Protein AF-A0A848V4H9-F1 (afdb_monomer_lite)

Secondary structure (DSSP, 8-state):
-EEEHHHHHHHHHHHHHHGGGS-SSS----HHHHHTSHHHHHHHHHHHHHHHHHHHHHHTT---HHHHHHHHHHHHHHHHHHHHS--S--S--HHHHSHHHHHHHHHHHHHHHHHHTTSS---EEE-

pLDDT: mean 72.17, std 13.42, range [39.69, 87.62]

Structure (mmCIF, N/CA/C/O backbone):
data_AF-A0A848V4H9-F1
#
_entry.id   AF-A0A848V4H9-F1
#
loop_
_atom_site.group_PDB
_atom_site.id
_atom_site.type_symbol
_atom_site.label_atom_id
_atom_site.label_alt_id
_atom_site.label_comp_id
_atom_site.label_asym_id
_atom_site.label_entity_id
_atom_site.label_seq_id
_atom_site.pdbx_PDB_ins_code
_atom_site.Cartn_x
_atom_site.Cartn_y
_atom_site.Cartn_z
_atom_site.occupancy
_atom_site.B_iso_or_equiv
_atom_site.auth_seq_id
_atom_site.auth_comp_id
_atom_site.auth_asym_id
_atom_site.auth_atom_id
_atom_site.pdbx_PDB_model_num
ATOM 1 N N . MET A 1 1 ? -8.761 -1.836 21.784 1.00 54.22 1 MET A N 1
ATOM 2 C CA . MET A 1 1 ? -8.174 -0.897 20.791 1.00 54.22 1 MET A CA 1
ATOM 3 C C . MET A 1 1 ? -9.053 -0.926 19.537 1.00 54.22 1 MET A C 1
ATOM 5 O O . MET A 1 1 ? -9.581 -1.986 19.240 1.00 54.22 1 MET A O 1
ATOM 9 N N . LYS A 1 2 ? -9.320 0.196 18.846 1.00 62.75 2 LYS A N 1
ATOM 10 C CA . LYS A 1 2 ? -10.178 0.188 17.637 1.00 62.75 2 LYS A CA 1
ATOM 11 C C . LYS A 1 2 ? -9.310 -0.029 16.397 1.00 62.75 2 LYS A C 1
ATOM 13 O O . LYS A 1 2 ? -8.716 0.923 15.900 1.00 62.75 2 LYS A O 1
ATOM 18 N N . VAL A 1 3 ? -9.224 -1.264 15.915 1.00 71.50 3 VAL A N 1
ATOM 19 C CA . VAL A 1 3 ? -8.481 -1.591 14.691 1.00 71.50 3 VAL A CA 1
ATOM 20 C C . VAL A 1 3 ? -9.390 -1.319 13.498 1.00 71.50 3 VAL A C 1
ATOM 22 O O . VAL A 1 3 ? -10.497 -1.842 13.431 1.00 71.50 3 VAL A O 1
ATOM 25 N N . ARG A 1 4 ? -8.971 -0.470 12.561 1.00 78.75 4 ARG A N 1
ATOM 26 C CA . ARG A 1 4 ? -9.763 -0.145 11.365 1.00 78.75 4 ARG A CA 1
ATOM 27 C C . ARG A 1 4 ? -9.240 -0.885 10.140 1.00 78.75 4 ARG A C 1
ATOM 29 O O . ARG A 1 4 ? -8.062 -1.238 10.086 1.00 78.75 4 ARG A O 1
ATOM 36 N N . LEU A 1 5 ? -10.112 -1.124 9.163 1.00 80.19 5 LEU A N 1
ATOM 37 C CA . LEU A 1 5 ? -9.776 -1.854 7.941 1.00 80.19 5 LEU A CA 1
ATOM 38 C C . LEU A 1 5 ? -8.609 -1.203 7.183 1.00 80.19 5 LEU A C 1
ATOM 40 O O . LEU A 1 5 ? -7.725 -1.908 6.710 1.00 80.19 5 LEU A O 1
ATOM 44 N N . ASP A 1 6 ? -8.547 0.127 7.127 1.00 79.69 6 ASP A N 1
ATOM 45 C CA . ASP A 1 6 ? -7.420 0.859 6.535 1.00 79.69 6 ASP A CA 1
ATOM 46 C C . ASP A 1 6 ? -6.092 0.615 7.268 1.00 79.69 6 ASP A C 1
ATOM 48 O O . ASP A 1 6 ? -5.048 0.513 6.631 1.00 79.69 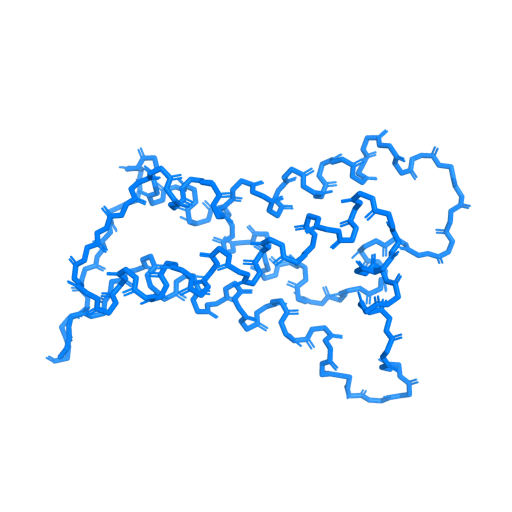6 ASP A O 1
ATOM 52 N N . THR A 1 7 ? -6.127 0.450 8.592 1.00 83.25 7 THR A N 1
ATOM 53 C CA . THR A 1 7 ? -4.942 0.107 9.395 1.00 83.25 7 THR A CA 1
ATOM 54 C C . THR A 1 7 ? -4.469 -1.317 9.089 1.00 83.25 7 THR A C 1
ATOM 56 O O . THR A 1 7 ? -3.274 -1.552 8.928 1.00 83.25 7 THR A O 1
ATOM 59 N N . VAL A 1 8 ? -5.402 -2.262 8.933 1.00 83.88 8 VAL A N 1
ATOM 60 C CA . VAL A 1 8 ? -5.088 -3.644 8.530 1.00 83.88 8 VAL A CA 1
ATOM 61 C C . VAL A 1 8 ? -4.488 -3.676 7.123 1.00 83.88 8 VAL A C 1
ATOM 63 O O . VAL A 1 8 ? -3.478 -4.338 6.905 1.00 83.88 8 VAL A O 1
ATOM 66 N N . LEU A 1 9 ? -5.058 -2.921 6.179 1.00 83.75 9 LEU A N 1
ATOM 67 C CA . LEU A 1 9 ? -4.566 -2.831 4.802 1.00 83.75 9 LEU A CA 1
ATOM 68 C C . LEU A 1 9 ? -3.189 -2.164 4.716 1.00 83.75 9 LEU A C 1
ATOM 70 O O . LEU A 1 9 ? -2.336 -2.643 3.974 1.00 83.75 9 LEU A O 1
ATOM 74 N N . ALA A 1 10 ? -2.937 -1.119 5.508 1.00 82.88 10 ALA A N 1
ATOM 75 C CA . ALA A 1 10 ? -1.613 -0.509 5.616 1.00 82.88 10 ALA A CA 1
ATOM 76 C C . ALA A 1 10 ? -0.580 -1.494 6.184 1.00 82.88 10 ALA A C 1
ATOM 78 O O . ALA A 1 10 ? 0.525 -1.603 5.656 1.00 82.88 10 ALA A O 1
ATOM 79 N N . GLY A 1 11 ? -0.949 -2.265 7.212 1.00 83.00 11 GLY A N 1
ATOM 80 C CA . GLY A 1 11 ? -0.108 -3.338 7.744 1.00 83.00 11 GL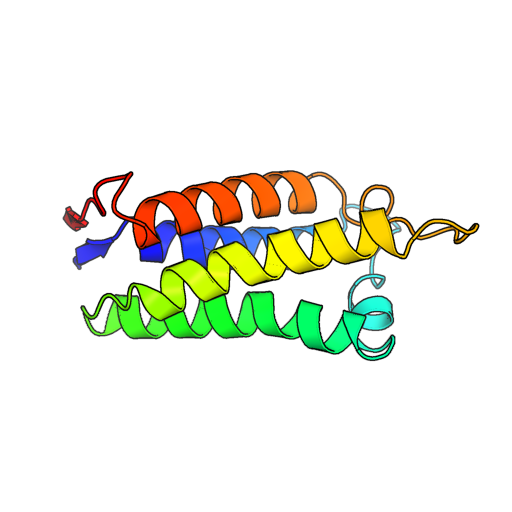Y A CA 1
ATOM 81 C C . GLY A 1 11 ? 0.176 -4.420 6.701 1.00 83.00 11 GLY A C 1
ATOM 82 O O . GLY A 1 11 ? 1.312 -4.868 6.565 1.00 83.00 11 GLY A O 1
ATOM 83 N N . LEU A 1 12 ? -0.830 -4.785 5.905 1.00 84.81 12 LEU A N 1
ATOM 84 C CA . LEU A 1 12 ? -0.697 -5.768 4.835 1.00 84.81 12 LEU A CA 1
ATOM 85 C C . LEU A 1 12 ? 0.179 -5.253 3.685 1.00 84.81 12 LEU A C 1
ATOM 87 O O . LEU A 1 12 ? 0.971 -6.021 3.158 1.00 84.81 12 LEU A O 1
ATOM 91 N N . LEU A 1 13 ? 0.105 -3.962 3.343 1.00 84.31 13 LEU A N 1
ATOM 92 C CA . LEU A 1 13 ? 1.014 -3.311 2.393 1.00 84.31 13 LEU A CA 1
ATOM 93 C C . LEU A 1 13 ? 2.457 -3.290 2.900 1.00 84.31 13 LEU A C 1
ATOM 95 O O . LEU A 1 13 ? 3.373 -3.538 2.126 1.00 84.31 13 LEU A O 1
ATOM 99 N N . LEU A 1 14 ? 2.668 -3.038 4.192 1.00 83.94 14 LEU A N 1
ATOM 100 C CA . LEU A 1 14 ? 3.989 -3.113 4.820 1.00 83.94 14 LEU A CA 1
ATOM 101 C C . LEU A 1 14 ? 4.553 -4.532 4.780 1.00 83.94 14 LEU A C 1
ATOM 103 O O . LEU A 1 14 ? 5.694 -4.730 4.372 1.00 83.94 14 LEU A O 1
ATOM 107 N N . LEU A 1 15 ? 3.748 -5.527 5.154 1.00 80.31 15 LEU A N 1
ATOM 108 C CA . LEU A 1 15 ? 4.144 -6.932 5.104 1.00 80.31 15 LEU A CA 1
ATOM 109 C C . LEU A 1 15 ? 4.397 -7.393 3.670 1.00 80.31 15 LEU A C 1
ATOM 111 O O . LEU A 1 15 ? 5.393 -8.057 3.417 1.00 80.31 15 LEU A O 1
ATOM 115 N N . ALA A 1 16 ? 3.539 -7.013 2.724 1.00 76.81 16 ALA A N 1
ATOM 116 C CA . ALA A 1 16 ? 3.693 -7.334 1.310 1.00 76.81 16 ALA A CA 1
ATOM 117 C C . ALA A 1 16 ? 4.894 -6.624 0.685 1.00 76.81 16 ALA A C 1
ATOM 119 O O . ALA A 1 16 ? 5.548 -7.203 -0.177 1.00 76.81 16 ALA A O 1
ATOM 120 N N . PHE A 1 17 ? 5.218 -5.414 1.150 1.00 74.69 17 PHE A N 1
ATOM 121 C CA . PHE A 1 17 ? 6.450 -4.741 0.777 1.00 74.69 17 PHE A CA 1
ATOM 122 C C . PHE A 1 17 ? 7.650 -5.512 1.297 1.00 74.69 17 PHE A C 1
ATOM 124 O O . PHE A 1 17 ? 8.566 -5.689 0.521 1.00 74.69 17 PHE A O 1
ATOM 131 N N . ILE A 1 18 ? 7.641 -5.987 2.547 1.00 73.31 18 ILE A N 1
ATOM 132 C CA . ILE A 1 18 ? 8.763 -6.666 3.220 1.00 73.31 18 ILE A CA 1
ATOM 133 C C . ILE A 1 18 ? 8.934 -8.139 2.781 1.00 73.31 18 ILE A C 1
ATOM 135 O O . ILE A 1 18 ? 10.052 -8.645 2.740 1.00 73.31 18 ILE A O 1
ATOM 139 N N . LEU A 1 19 ? 7.860 -8.830 2.403 1.00 68.75 19 LEU A N 1
ATOM 140 C CA . LEU A 1 19 ? 7.856 -10.254 2.035 1.00 68.75 19 LEU A CA 1
ATOM 141 C C . LEU A 1 19 ? 8.832 -10.623 0.902 1.00 68.75 19 LEU A C 1
ATOM 143 O O . LEU A 1 19 ? 9.576 -11.584 1.069 1.00 68.75 19 LEU A O 1
ATOM 147 N N . PRO A 1 20 ? 8.912 -9.869 -0.207 1.00 60.50 20 PRO A N 1
ATOM 148 C CA . PRO A 1 20 ? 9.904 -10.101 -1.256 1.00 60.50 20 PRO A CA 1
ATOM 149 C C . PRO A 1 20 ? 11.364 -9.971 -0.803 1.00 60.50 20 PRO A C 1
ATOM 151 O O . PRO A 1 20 ? 12.262 -10.416 -1.510 1.00 60.50 20 PRO A O 1
ATOM 154 N N . TRP A 1 21 ? 11.615 -9.350 0.353 1.00 56.91 21 TRP A N 1
ATOM 155 C CA . TRP A 1 21 ? 12.951 -9.192 0.936 1.00 56.91 21 TRP A CA 1
ATOM 156 C C . TRP A 1 21 ? 13.313 -10.357 1.860 1.00 56.91 21 TRP A C 1
ATOM 158 O O . TRP A 1 21 ? 14.491 -10.594 2.124 1.00 56.91 21 TRP A O 1
ATOM 168 N N . PHE A 1 22 ? 12.314 -11.114 2.322 1.00 51.47 22 PHE A N 1
ATOM 169 C CA . PHE A 1 22 ? 12.498 -12.382 3.019 1.00 51.47 22 PHE A CA 1
ATOM 170 C C . PHE A 1 22 ? 12.553 -13.522 1.996 1.00 51.47 22 PHE A C 1
ATOM 172 O O . PHE A 1 22 ? 11.576 -14.216 1.727 1.00 51.47 22 PHE A O 1
ATOM 179 N N . SER A 1 23 ? 13.730 -13.708 1.406 1.00 51.97 23 SER A N 1
ATOM 180 C CA . SER A 1 23 ? 14.034 -14.869 0.568 1.00 51.97 23 SER A CA 1
ATOM 181 C C . SER A 1 23 ? 14.051 -16.164 1.378 1.00 51.97 23 SER A C 1
ATOM 183 O O . SER A 1 23 ? 14.832 -16.303 2.321 1.00 51.97 23 SER A O 1
ATOM 185 N N . PHE A 1 24 ? 13.284 -17.159 0.941 1.00 45.97 24 PHE A N 1
ATOM 186 C CA . PHE A 1 24 ? 13.542 -18.563 1.256 1.00 45.97 24 PHE A CA 1
ATOM 187 C C . PHE A 1 24 ? 14.434 -19.163 0.154 1.00 45.97 24 PHE A C 1
ATOM 189 O O . PHE A 1 24 ? 13.936 -19.785 -0.782 1.00 45.97 24 PHE A O 1
ATOM 196 N N . GLY A 1 25 ? 15.754 -18.948 0.232 1.00 53.16 25 GLY A N 1
ATOM 197 C CA . GLY A 1 25 ? 16.740 -19.526 -0.700 1.00 53.16 25 GLY A CA 1
ATOM 198 C C . GLY A 1 25 ? 17.796 -18.536 -1.224 1.00 53.16 25 GLY A C 1
ATOM 199 O O . GLY A 1 25 ? 17.923 -17.440 -0.676 1.00 53.16 25 GLY A O 1
ATOM 200 N N . PRO A 1 26 ? 18.568 -18.880 -2.281 1.00 43.25 26 PRO A N 1
ATOM 201 C CA . PRO A 1 26 ? 19.765 -18.132 -2.702 1.00 43.25 26 PRO A CA 1
ATOM 202 C C . PRO A 1 26 ? 19.489 -16.758 -3.349 1.00 43.25 26 PRO A C 1
ATOM 204 O O . PRO A 1 26 ? 20.407 -16.126 -3.860 1.00 43.25 26 PRO A O 1
ATOM 207 N N . PHE A 1 27 ? 18.246 -16.273 -3.328 1.00 47.16 27 PHE A N 1
ATOM 208 C CA . PHE A 1 27 ? 17.805 -15.048 -3.994 1.00 47.16 27 PHE A CA 1
ATOM 209 C C . PHE A 1 27 ? 17.349 -13.985 -2.989 1.00 47.16 27 PHE A C 1
ATOM 211 O O . PHE A 1 27 ? 16.159 -13.725 -2.861 1.00 47.16 27 PHE A O 1
ATOM 218 N N . SER A 1 28 ? 18.277 -13.333 -2.287 1.00 52.47 28 SER A N 1
ATOM 219 C CA . SER A 1 28 ? 17.958 -12.141 -1.486 1.00 52.47 28 SER A CA 1
ATOM 220 C C . SER A 1 28 ? 18.975 -11.032 -1.704 1.00 52.47 28 SER A C 1
ATOM 222 O O . SER A 1 28 ? 20.159 -11.329 -1.808 1.00 52.47 28 SER A O 1
ATOM 224 N N . MET A 1 29 ? 18.504 -9.778 -1.692 1.00 49.50 29 MET A N 1
ATOM 225 C CA . MET A 1 29 ? 19.187 -8.500 -2.010 1.00 49.50 29 MET A CA 1
ATOM 226 C C . MET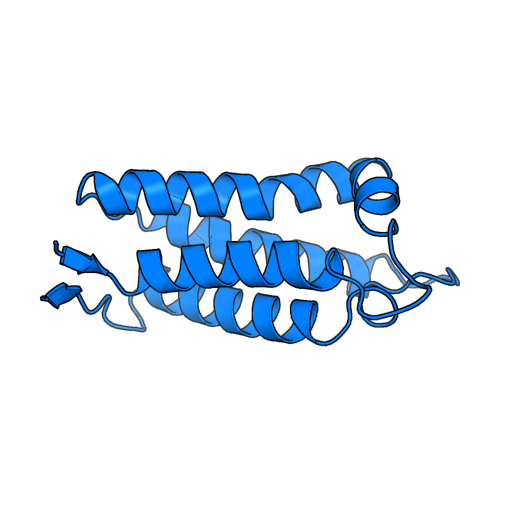 A 1 29 ? 18.948 -7.915 -3.417 1.00 49.50 29 MET A C 1
ATOM 228 O O . MET A 1 29 ? 19.870 -7.433 -4.067 1.00 49.50 29 MET A O 1
ATOM 232 N N . SER A 1 30 ? 17.700 -7.885 -3.887 1.00 55.50 30 SER A N 1
ATOM 233 C CA . SER A 1 30 ? 17.334 -7.235 -5.162 1.00 55.50 30 SER A CA 1
ATOM 234 C C . SER A 1 30 ? 16.448 -5.998 -5.028 1.00 55.50 30 SER A C 1
ATOM 236 O O . SER A 1 30 ? 16.532 -5.086 -5.850 1.00 55.50 30 SER A O 1
ATOM 238 N N . GLY A 1 31 ? 15.633 -5.911 -3.975 1.00 52.34 31 GLY A N 1
ATOM 239 C CA . GLY A 1 31 ? 14.758 -4.757 -3.770 1.00 52.34 31 GLY A CA 1
ATOM 240 C C . GLY A 1 31 ? 15.522 -3.459 -3.480 1.00 52.34 31 GLY A C 1
ATOM 241 O O . GLY A 1 31 ? 15.066 -2.386 -3.862 1.00 52.34 31 GLY A O 1
ATOM 242 N N . LEU A 1 32 ? 16.689 -3.534 -2.823 1.00 53.97 32 LEU A N 1
ATOM 243 C CA . LEU A 1 32 ? 17.454 -2.360 -2.369 1.00 53.97 32 LEU A CA 1
ATOM 244 C C . LEU A 1 32 ? 18.214 -1.740 -3.536 1.00 53.97 32 LEU A C 1
ATOM 246 O O . LEU A 1 32 ? 18.272 -0.524 -3.662 1.00 53.97 32 LEU A O 1
ATOM 250 N N . THR A 1 33 ? 18.703 -2.591 -4.433 1.00 55.28 33 THR A N 1
ATOM 251 C CA . THR A 1 33 ? 19.305 -2.226 -5.715 1.00 55.28 33 THR A CA 1
ATOM 252 C C . THR A 1 33 ? 18.280 -1.571 -6.644 1.00 55.28 33 THR A C 1
ATOM 254 O O . THR A 1 33 ? 18.608 -0.625 -7.353 1.00 55.28 33 THR A O 1
ATOM 257 N N . LEU A 1 34 ? 17.011 -2.004 -6.595 1.00 56.53 34 LEU A N 1
ATOM 258 C CA . LEU A 1 34 ? 15.912 -1.298 -7.262 1.00 56.53 34 LEU A CA 1
ATOM 259 C C . LEU A 1 34 ? 15.556 0.022 -6.553 1.00 56.53 34 LEU A C 1
ATOM 261 O O . LEU A 1 34 ? 15.323 1.028 -7.223 1.00 56.53 34 LEU A O 1
ATOM 265 N N . ALA A 1 35 ? 15.558 0.050 -5.217 1.00 53.50 35 ALA A N 1
ATOM 266 C CA . ALA A 1 35 ? 15.291 1.244 -4.408 1.00 53.50 35 ALA A CA 1
ATOM 267 C C . ALA A 1 35 ? 16.350 2.350 -4.589 1.00 53.50 35 ALA A C 1
ATOM 269 O O . ALA A 1 35 ? 16.051 3.528 -4.406 1.00 53.50 35 ALA A O 1
ATOM 270 N N . THR A 1 36 ? 17.566 1.993 -5.003 1.00 56.00 36 THR A N 1
ATOM 271 C CA . THR A 1 36 ? 18.637 2.938 -5.352 1.00 56.00 36 THR A CA 1
ATOM 272 C C . THR A 1 36 ? 18.706 3.252 -6.853 1.00 56.00 36 THR A C 1
ATOM 274 O O . THR A 1 36 ? 19.456 4.140 -7.258 1.00 56.00 36 THR A O 1
ATOM 277 N N . SER A 1 37 ? 17.882 2.602 -7.689 1.00 57.91 37 SER A N 1
ATOM 278 C CA . SER A 1 37 ? 17.819 2.833 -9.140 1.00 57.91 37 SER A CA 1
ATOM 279 C C . SER A 1 37 ? 16.907 4.021 -9.507 1.00 57.91 37 SER A C 1
ATOM 281 O O . SER A 1 37 ? 15.783 3.889 -9.996 1.00 57.91 37 SER A O 1
ATOM 283 N N . GLY A 1 38 ? 17.390 5.236 -9.244 1.00 65.06 38 GLY A N 1
ATOM 284 C CA . GLY A 1 38 ? 16.771 6.484 -9.712 1.00 65.06 38 GLY A CA 1
ATOM 285 C C . GLY A 1 38 ? 15.350 6.752 -9.186 1.00 65.06 38 GLY A C 1
ATOM 286 O O . GLY A 1 38 ? 14.980 6.345 -8.085 1.00 65.06 38 GLY A O 1
ATOM 287 N N . LEU A 1 39 ? 14.530 7.461 -9.977 1.00 65.12 39 LEU A N 1
ATOM 288 C CA . LEU A 1 39 ? 13.182 7.908 -9.578 1.00 65.12 39 LEU A CA 1
ATOM 289 C C . LEU A 1 39 ? 12.258 6.744 -9.165 1.00 65.12 39 LEU A C 1
ATOM 291 O O . LEU A 1 39 ? 11.440 6.889 -8.259 1.00 65.12 39 LEU A O 1
ATOM 295 N N . ARG A 1 40 ? 12.411 5.575 -9.801 1.00 64.75 40 ARG A N 1
ATOM 296 C CA . ARG A 1 40 ? 11.623 4.366 -9.503 1.00 64.75 40 ARG A CA 1
ATOM 297 C C . ARG A 1 40 ? 11.918 3.835 -8.100 1.00 64.75 40 ARG A C 1
ATOM 299 O O . ARG A 1 40 ? 11.001 3.396 -7.410 1.00 64.75 40 ARG A O 1
ATOM 306 N N . GLY A 1 41 ? 13.172 3.937 -7.668 1.00 65.12 41 GLY A N 1
ATOM 307 C CA . GLY A 1 41 ? 13.591 3.520 -6.341 1.00 65.12 41 GLY A CA 1
ATOM 308 C C . GLY A 1 41 ? 13.051 4.405 -5.214 1.00 65.12 41 GLY A C 1
ATOM 309 O O . GLY A 1 41 ? 12.582 3.900 -4.194 1.00 65.12 41 GLY A O 1
ATOM 310 N N . ILE A 1 42 ? 12.990 5.720 -5.443 1.00 68.12 42 ILE A N 1
ATOM 311 C CA . ILE A 1 42 ? 12.381 6.676 -4.502 1.00 68.12 42 ILE A CA 1
ATOM 312 C C . ILE A 1 42 ? 10.881 6.392 -4.333 1.00 68.12 42 ILE A C 1
ATOM 314 O O . ILE A 1 42 ? 10.377 6.374 -3.212 1.00 68.12 42 ILE A O 1
ATOM 318 N N . LEU A 1 43 ? 10.163 6.117 -5.428 1.00 69.44 43 LEU A N 1
ATOM 319 C CA . LEU A 1 43 ? 8.737 5.775 -5.372 1.00 69.44 43 LEU A CA 1
ATOM 320 C C . LEU A 1 43 ? 8.479 4.440 -4.651 1.00 69.44 43 LEU A C 1
ATOM 322 O O . LEU A 1 43 ? 7.478 4.308 -3.949 1.00 69.44 43 LEU A O 1
ATOM 326 N N . LEU A 1 44 ? 9.392 3.471 -4.771 1.00 71.56 44 LEU A N 1
ATOM 327 C CA . LEU A 1 44 ? 9.341 2.209 -4.026 1.00 71.56 44 LEU A CA 1
ATOM 328 C C . LEU A 1 44 ? 9.437 2.429 -2.511 1.00 71.56 44 LEU A C 1
ATOM 330 O O . LEU A 1 44 ? 8.734 1.757 -1.762 1.00 71.56 44 LEU A O 1
ATOM 334 N N . LEU A 1 45 ? 10.244 3.395 -2.058 1.00 76.94 45 LEU A N 1
ATOM 335 C CA . LEU A 1 45 ? 10.371 3.754 -0.638 1.00 76.94 45 LEU A CA 1
ATOM 336 C C . LEU A 1 45 ? 9.158 4.525 -0.094 1.00 76.94 45 LEU A C 1
ATOM 338 O O . LEU A 1 45 ? 8.896 4.489 1.110 1.00 76.94 45 LEU A O 1
ATOM 342 N N . LEU A 1 46 ? 8.373 5.177 -0.958 1.00 80.88 46 LEU A N 1
ATOM 343 C CA . LEU A 1 46 ? 7.134 5.841 -0.542 1.00 80.88 46 LEU A CA 1
ATOM 344 C C . LEU A 1 46 ? 6.043 4.849 -0.126 1.00 80.88 46 LEU A C 1
ATOM 346 O O . LEU A 1 46 ? 5.190 5.203 0.688 1.00 80.88 46 LEU A O 1
ATOM 350 N N . ILE A 1 47 ? 6.062 3.613 -0.633 1.00 82.62 47 ILE A N 1
ATOM 351 C CA . ILE A 1 47 ? 5.083 2.576 -0.273 1.00 82.62 47 ILE A CA 1
ATOM 352 C C . ILE A 1 47 ? 5.156 2.244 1.230 1.00 82.62 47 ILE A C 1
ATOM 354 O O . ILE A 1 47 ? 4.163 2.473 1.925 1.00 82.62 47 ILE A O 1
ATOM 358 N N . PRO A 1 48 ? 6.295 1.781 1.789 1.00 82.69 48 PRO A N 1
ATOM 359 C CA . PRO A 1 48 ? 6.388 1.509 3.219 1.00 82.69 48 PRO A CA 1
ATOM 360 C C . PRO A 1 48 ? 6.261 2.789 4.052 1.00 82.69 48 PRO A C 1
ATOM 362 O O . PRO A 1 48 ? 5.610 2.759 5.090 1.00 82.69 48 PRO A O 1
ATOM 365 N N . ALA A 1 49 ? 6.799 3.929 3.602 1.00 84.69 49 ALA A N 1
ATOM 366 C CA . ALA A 1 49 ? 6.685 5.187 4.344 1.00 84.69 49 ALA A CA 1
ATOM 367 C C . ALA A 1 49 ? 5.221 5.638 4.511 1.00 84.69 49 ALA A C 1
ATOM 369 O O . ALA A 1 49 ? 4.794 5.992 5.611 1.00 84.69 49 ALA A O 1
ATOM 370 N N . SER A 1 50 ? 4.429 5.577 3.438 1.00 84.62 50 SER A N 1
ATOM 371 C CA . SER A 1 50 ? 3.009 5.943 3.463 1.00 84.62 50 SER A CA 1
ATOM 372 C C . SER A 1 50 ? 2.158 4.936 4.244 1.00 84.62 50 SER A C 1
ATOM 374 O O . SER A 1 50 ? 1.224 5.337 4.941 1.00 84.62 50 SER A O 1
ATOM 376 N N . ALA A 1 51 ? 2.514 3.648 4.211 1.00 84.62 51 ALA A N 1
ATOM 377 C CA . ALA A 1 51 ? 1.901 2.617 5.043 1.00 84.62 51 ALA A CA 1
ATOM 378 C C . ALA A 1 51 ? 2.189 2.832 6.543 1.00 84.62 51 ALA A C 1
ATOM 380 O O . ALA A 1 51 ? 1.260 2.794 7.347 1.00 84.62 51 ALA A O 1
ATOM 381 N N . ILE A 1 52 ? 3.434 3.147 6.928 1.00 86.62 52 ILE A N 1
ATOM 382 C CA . ILE A 1 52 ? 3.798 3.489 8.318 1.00 86.62 52 ILE A CA 1
ATOM 383 C C . ILE A 1 52 ? 3.015 4.719 8.787 1.00 86.62 52 ILE A C 1
ATOM 385 O O . ILE A 1 52 ? 2.469 4.726 9.890 1.00 86.62 52 ILE A O 1
ATOM 389 N N . PHE A 1 53 ? 2.917 5.753 7.949 1.00 86.75 53 PHE A N 1
ATOM 390 C CA . PHE A 1 53 ? 2.197 6.974 8.302 1.00 86.75 53 PHE A CA 1
ATOM 391 C C . PHE A 1 53 ? 0.689 6.725 8.500 1.00 86.75 53 PHE A C 1
ATOM 393 O O . PHE A 1 53 ? 0.081 7.281 9.416 1.00 86.75 53 PHE A O 1
ATOM 400 N N . LEU A 1 54 ? 0.091 5.824 7.713 1.00 85.94 54 LEU A N 1
ATOM 401 C CA . LEU A 1 54 ? -1.283 5.356 7.918 1.00 85.94 54 LEU A CA 1
ATOM 402 C C . LEU A 1 54 ? -1.461 4.538 9.188 1.00 85.94 54 LEU A C 1
ATOM 404 O O . LEU A 1 54 ? -2.452 4.736 9.882 1.00 85.94 54 LEU A O 1
ATOM 408 N N . LEU A 1 55 ? -0.519 3.654 9.517 1.00 86.31 55 LEU A N 1
ATOM 409 C CA . LEU A 1 55 ? -0.545 2.931 10.788 1.00 86.31 55 LEU A CA 1
ATOM 410 C C . LEU A 1 55 ? -0.474 3.898 11.973 1.00 86.31 55 LEU A C 1
ATOM 412 O O . LEU A 1 55 ? -1.216 3.738 12.938 1.00 86.31 55 LEU A O 1
ATOM 416 N N . TYR A 1 56 ? 0.357 4.937 11.874 1.00 85.12 56 TYR A N 1
ATOM 417 C CA . TYR A 1 56 ? 0.462 5.983 12.887 1.00 85.12 56 TYR A CA 1
ATOM 418 C C . TYR A 1 56 ? -0.844 6.783 13.043 1.00 85.12 56 TYR A C 1
ATOM 420 O O . TYR A 1 56 ? -1.335 6.959 14.156 1.00 85.12 56 TYR A O 1
ATOM 428 N N . LYS A 1 57 ? -1.474 7.211 11.941 1.00 83.81 57 LYS A N 1
ATOM 429 C CA . LYS A 1 57 ? -2.808 7.846 11.981 1.00 83.81 57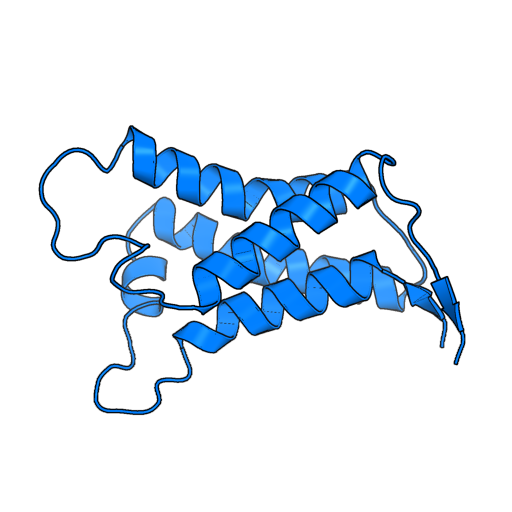 LYS A CA 1
ATOM 430 C C . LYS A 1 57 ? -3.882 6.895 12.515 1.00 83.81 57 LYS A C 1
ATOM 432 O O . LYS A 1 57 ? -4.724 7.294 13.320 1.00 83.81 57 LYS A O 1
ATOM 437 N N . GLY A 1 58 ? -3.793 5.624 12.131 1.00 80.69 58 GLY A N 1
ATOM 438 C CA . GLY A 1 58 ? -4.591 4.518 12.641 1.00 80.69 58 GLY A CA 1
ATOM 439 C C . GLY A 1 58 ? -4.52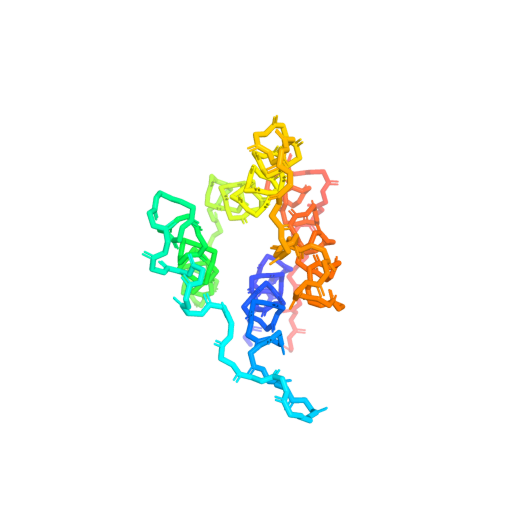9 4.431 14.164 1.00 80.69 58 GLY A C 1
ATOM 440 O O . GLY A 1 58 ? -5.583 4.429 14.804 1.00 80.69 58 GLY A O 1
ATOM 441 N N . TYR A 1 59 ? -3.313 4.461 14.722 1.00 80.19 59 TYR A N 1
ATOM 442 C CA . TYR A 1 59 ? -3.027 4.481 16.160 1.00 80.19 59 TYR A CA 1
ATOM 443 C C . TYR A 1 59 ? -3.621 5.706 16.867 1.00 80.19 59 TYR A C 1
ATOM 445 O O . TYR A 1 59 ? -4.196 5.572 17.944 1.00 80.19 59 TYR A O 1
ATOM 453 N N . LEU A 1 60 ? -3.569 6.884 16.239 1.00 83.38 60 LEU A N 1
ATOM 454 C CA . LEU A 1 60 ? -4.187 8.110 16.761 1.00 83.38 60 LEU A CA 1
ATOM 455 C C . LEU A 1 60 ? -5.723 8.132 16.664 1.00 83.38 60 LEU A C 1
ATOM 457 O O . LEU A 1 60 ? -6.353 9.071 17.141 1.00 83.38 60 LEU A O 1
ATOM 461 N N . GLY A 1 61 ? -6.359 7.133 16.045 1.00 77.00 61 GLY A N 1
ATOM 462 C CA . GLY A 1 61 ? -7.810 7.142 15.840 1.00 77.00 61 GLY A CA 1
ATOM 463 C C . GLY A 1 61 ? -8.270 8.053 14.691 1.00 77.00 61 GLY A C 1
ATOM 464 O O . GLY A 1 61 ? -9.466 8.148 14.416 1.00 77.00 61 GLY A O 1
ATOM 465 N N . GLU A 1 62 ? -7.347 8.625 13.918 1.00 79.62 62 GLU A N 1
ATOM 466 C CA . GLU A 1 62 ? -7.638 9.465 12.753 1.00 79.62 62 GLU A CA 1
ATOM 467 C C . GLU A 1 62 ? -7.649 8.652 11.452 1.00 79.62 62 GLU A C 1
ATOM 469 O O . GLU A 1 62 ? -6.877 7.712 11.291 1.00 79.62 62 GLU A O 1
ATOM 474 N N . SER A 1 63 ? -8.554 8.982 10.531 1.00 75.12 63 SER A N 1
ATOM 475 C CA . SER A 1 63 ? -8.646 8.355 9.207 1.00 75.12 63 SER A CA 1
ATOM 476 C C . SER A 1 63 ? -8.535 9.455 8.165 1.00 75.12 63 SER A C 1
ATOM 478 O O . SER A 1 63 ? -9.443 10.280 8.050 1.00 75.12 63 SER A O 1
ATOM 480 N N . ASP A 1 64 ? -7.458 9.449 7.386 1.00 81.94 64 ASP A N 1
ATOM 481 C CA . ASP A 1 64 ? -7.263 10.407 6.303 1.00 81.94 64 ASP A CA 1
ATOM 482 C C . ASP A 1 64 ? -7.527 9.739 4.949 1.00 81.94 64 ASP A C 1
ATOM 484 O O . ASP A 1 64 ? -6.736 8.932 4.458 1.00 81.94 64 ASP A O 1
ATOM 488 N N . LYS A 1 65 ? -8.655 10.104 4.331 1.00 82.50 65 LYS A N 1
ATOM 489 C CA . LYS A 1 65 ? -9.058 9.591 3.015 1.00 82.50 65 LYS A CA 1
ATOM 490 C C . LYS A 1 65 ? -8.030 9.908 1.931 1.00 82.50 65 LYS A C 1
ATOM 492 O O . LYS A 1 65 ? -7.789 9.074 1.064 1.00 82.50 65 LYS A O 1
ATOM 497 N N . LYS A 1 66 ? -7.417 11.099 1.965 1.00 84.00 66 LYS A N 1
ATOM 498 C CA . LYS A 1 66 ? -6.425 11.501 0.956 1.00 84.00 66 LYS A CA 1
ATOM 499 C C . LYS A 1 66 ? -5.193 10.617 1.054 1.00 84.00 66 LYS A C 1
ATOM 501 O O . LYS A 1 66 ? -4.672 10.179 0.034 1.00 84.00 66 LYS A O 1
ATOM 506 N N . LEU A 1 67 ? -4.779 10.318 2.281 1.00 83.81 67 LEU A N 1
ATOM 507 C CA . LEU A 1 67 ? -3.652 9.443 2.548 1.00 83.81 67 LEU A CA 1
ATOM 508 C C . LEU A 1 67 ? -3.952 7.991 2.151 1.00 83.81 67 LEU A C 1
ATOM 510 O O . LEU A 1 67 ? -3.128 7.376 1.495 1.00 83.81 67 LEU A O 1
ATOM 514 N N . GLN A 1 68 ? -5.145 7.466 2.454 1.00 86.25 68 GLN A N 1
ATOM 515 C CA . GLN A 1 68 ? -5.571 6.128 2.009 1.00 86.25 68 GLN A CA 1
ATOM 516 C C . GLN A 1 68 ? -5.544 6.001 0.479 1.00 86.25 68 GLN A C 1
ATOM 518 O O . GLN A 1 68 ? -5.014 5.027 -0.056 1.00 86.25 68 GLN A O 1
ATOM 523 N N . ILE A 1 69 ? -6.066 7.007 -0.231 1.00 86.19 69 ILE A N 1
ATOM 524 C CA . ILE A 1 69 ? -6.036 7.047 -1.697 1.00 86.19 69 ILE A CA 1
ATOM 525 C C . ILE A 1 69 ? -4.595 7.114 -2.202 1.00 86.19 69 ILE A C 1
ATOM 527 O O . ILE A 1 69 ? -4.242 6.352 -3.095 1.00 86.19 69 ILE A O 1
ATOM 531 N N . ALA A 1 70 ? -3.754 7.979 -1.629 1.00 85.19 70 ALA A N 1
ATOM 532 C CA . ALA A 1 70 ? -2.352 8.089 -2.019 1.00 85.19 70 ALA A CA 1
ATOM 533 C C . ALA A 1 70 ? -1.609 6.759 -1.813 1.00 85.19 70 ALA A C 1
ATOM 535 O O . ALA A 1 70 ? -0.972 6.264 -2.738 1.00 85.19 70 ALA A O 1
ATOM 536 N N . THR A 1 71 ? -1.759 6.134 -0.648 1.00 86.06 71 THR A N 1
ATOM 537 C CA . THR A 1 71 ? -1.092 4.876 -0.293 1.00 86.06 71 THR A CA 1
ATOM 538 C C . THR A 1 71 ? -1.541 3.701 -1.155 1.00 86.06 71 THR A C 1
ATOM 540 O O . THR A 1 71 ? -0.720 2.854 -1.491 1.00 86.06 71 THR A O 1
ATOM 543 N N . GLY A 1 72 ? -2.809 3.656 -1.575 1.00 84.44 72 GLY A N 1
ATOM 544 C CA . GLY A 1 72 ? -3.268 2.671 -2.556 1.00 84.44 72 GLY A CA 1
ATOM 545 C C . GLY A 1 72 ? -2.887 3.020 -4.003 1.00 84.44 72 GLY A C 1
ATOM 546 O O . GLY A 1 72 ? -2.652 2.129 -4.813 1.00 84.44 72 GLY A O 1
ATOM 547 N N . ALA A 1 73 ? -2.769 4.303 -4.354 1.00 86.31 73 ALA A N 1
ATOM 548 C CA . ALA A 1 73 ? -2.418 4.733 -5.707 1.00 86.31 73 ALA A CA 1
ATOM 549 C C . ALA A 1 73 ? -0.927 4.564 -6.022 1.00 86.31 73 ALA A C 1
ATOM 551 O O . ALA A 1 73 ? -0.601 4.119 -7.117 1.00 86.31 73 ALA A O 1
ATOM 552 N N . ILE A 1 74 ? -0.025 4.883 -5.086 1.00 84.88 74 ILE A N 1
ATOM 553 C CA . ILE A 1 74 ? 1.436 4.798 -5.270 1.00 84.88 74 ILE A CA 1
ATOM 554 C C . ILE A 1 74 ? 1.880 3.442 -5.857 1.00 84.88 74 ILE A C 1
ATOM 556 O O . ILE A 1 74 ? 2.523 3.450 -6.910 1.00 84.88 74 ILE A O 1
ATOM 560 N N . PRO A 1 75 ? 1.543 2.281 -5.259 1.00 81.25 75 PRO A N 1
ATOM 561 C CA . PRO A 1 75 ? 1.944 0.984 -5.805 1.00 81.25 75 PRO A CA 1
ATOM 562 C C . PRO A 1 75 ? 1.332 0.702 -7.185 1.00 81.25 75 PRO A C 1
ATOM 564 O O . PRO A 1 75 ? 2.014 0.153 -8.047 1.00 81.25 75 PRO A O 1
ATOM 567 N N . LEU A 1 76 ? 0.086 1.117 -7.442 1.00 84.12 76 LEU A N 1
ATOM 568 C CA . LEU A 1 76 ? -0.549 0.926 -8.752 1.00 84.12 76 LEU A CA 1
ATOM 569 C C . LEU A 1 76 ? 0.084 1.796 -9.838 1.00 84.12 76 LEU A C 1
ATOM 571 O O . LEU A 1 76 ? 0.335 1.311 -10.937 1.00 84.12 76 LEU A O 1
ATOM 575 N N . VAL A 1 77 ? 0.377 3.060 -9.529 1.00 84.25 77 VAL A N 1
ATOM 576 C CA . VAL A 1 77 ? 1.083 3.976 -10.431 1.00 84.25 77 VAL A CA 1
ATOM 577 C C . VAL A 1 77 ? 2.472 3.437 -10.728 1.00 84.25 77 VAL A C 1
ATOM 579 O O . VAL A 1 77 ? 2.880 3.428 -11.883 1.00 84.25 77 VAL A O 1
ATOM 582 N N . LEU A 1 78 ? 3.187 2.932 -9.722 1.00 78.06 78 LEU A N 1
ATOM 583 C CA . LEU A 1 78 ? 4.505 2.341 -9.923 1.00 78.06 78 LEU A CA 1
ATOM 584 C C . LEU A 1 78 ? 4.437 1.142 -10.873 1.00 78.06 78 LEU A C 1
ATOM 586 O O . LEU A 1 78 ? 5.233 1.049 -11.804 1.00 78.06 78 LEU A O 1
ATOM 590 N N . ILE A 1 79 ? 3.463 0.255 -10.695 1.00 76.94 79 ILE A N 1
ATOM 591 C CA . ILE A 1 79 ? 3.262 -0.890 -11.586 1.00 76.94 79 ILE A CA 1
ATOM 592 C C . ILE A 1 79 ? 2.893 -0.430 -13.001 1.00 76.94 79 ILE A C 1
ATOM 594 O O . ILE A 1 79 ? 3.506 -0.887 -13.965 1.00 76.94 79 ILE A O 1
ATOM 598 N N . ALA A 1 80 ? 1.962 0.515 -13.136 1.00 77.69 80 ALA A N 1
ATOM 599 C CA . ALA A 1 80 ? 1.546 1.064 -14.423 1.00 77.69 80 ALA A CA 1
ATOM 600 C C . ALA A 1 80 ? 2.700 1.763 -15.159 1.00 77.69 80 ALA A C 1
ATOM 602 O O . ALA A 1 80 ? 2.885 1.545 -16.352 1.00 77.69 80 ALA A O 1
ATOM 603 N N . LEU A 1 81 ? 3.531 2.540 -14.457 1.00 75.00 81 LEU A N 1
ATOM 604 C CA . LEU A 1 81 ? 4.734 3.154 -15.024 1.00 75.00 81 LEU A CA 1
ATOM 605 C C . LEU A 1 81 ? 5.721 2.099 -15.523 1.00 75.00 81 LEU A C 1
ATOM 607 O O . LEU A 1 81 ? 6.346 2.292 -16.561 1.00 75.00 81 LEU A O 1
ATOM 611 N N . ASN A 1 82 ? 5.851 0.973 -14.824 1.00 72.25 82 ASN A N 1
ATOM 612 C CA . ASN A 1 82 ? 6.703 -0.118 -15.287 1.00 72.25 82 ASN A CA 1
ATOM 613 C C . ASN A 1 82 ? 6.093 -0.903 -16.450 1.00 72.25 82 ASN A C 1
ATOM 615 O O . ASN A 1 82 ? 6.844 -1.405 -17.274 1.00 72.25 82 ASN A O 1
ATOM 619 N N . MET A 1 83 ? 4.767 -0.970 -16.573 1.00 71.12 83 MET A N 1
ATOM 620 C CA . MET A 1 83 ? 4.118 -1.525 -17.765 1.00 71.12 83 MET A CA 1
ATOM 621 C C . MET A 1 83 ? 4.270 -0.602 -18.984 1.00 71.12 83 MET A C 1
ATOM 623 O O . MET A 1 83 ? 4.550 -1.080 -20.076 1.00 71.12 83 MET A O 1
ATOM 627 N N . LEU A 1 84 ? 4.123 0.713 -18.798 1.00 72.00 84 LEU A N 1
ATOM 628 C CA . LEU A 1 84 ? 4.152 1.708 -19.878 1.00 72.00 84 LEU A CA 1
ATOM 629 C C . LEU A 1 84 ? 5.571 2.058 -20.346 1.00 72.00 84 LEU A C 1
ATOM 631 O O . LEU A 1 84 ? 5.811 2.202 -21.538 1.00 72.00 84 LEU A O 1
ATOM 635 N N . PHE A 1 85 ? 6.517 2.188 -19.414 1.00 70.62 85 PHE A N 1
ATOM 636 C CA . PHE A 1 85 ? 7.903 2.595 -19.682 1.00 70.62 85 PHE A CA 1
ATOM 637 C C . PHE A 1 85 ? 8.914 1.458 -19.464 1.00 70.62 85 PHE A C 1
ATOM 639 O O . PHE A 1 85 ? 10.117 1.706 -19.365 1.00 70.62 85 PHE A O 1
ATOM 646 N N . GLY A 1 86 ? 8.443 0.219 -19.305 1.00 61.53 86 GLY A N 1
ATOM 647 C CA . GLY A 1 86 ? 9.278 -0.987 -19.214 1.00 61.53 86 GLY A CA 1
ATOM 648 C C . GLY A 1 86 ? 9.389 -1.764 -20.527 1.00 61.53 86 GLY A C 1
ATOM 649 O O . GLY A 1 86 ? 9.936 -2.863 -20.526 1.00 61.53 86 GLY A O 1
ATOM 650 N N . MET A 1 87 ? 8.877 -1.219 -21.636 1.00 48.12 87 MET A N 1
ATOM 651 C CA . MET A 1 87 ? 9.060 -1.786 -22.974 1.00 48.12 87 MET A CA 1
ATOM 652 C C . MET A 1 87 ? 10.491 -1.532 -23.460 1.00 48.12 87 MET A C 1
ATOM 654 O O . MET A 1 87 ? 10.801 -0.464 -23.981 1.00 48.12 87 MET A O 1
ATOM 658 N N . GLY A 1 88 ? 11.353 -2.526 -23.258 1.00 47.12 88 GLY A N 1
ATOM 659 C CA . GLY A 1 88 ? 12.713 -2.571 -23.790 1.00 47.12 88 GLY A CA 1
ATOM 660 C C . GLY A 1 88 ? 13.649 -3.356 -22.876 1.00 47.12 88 GLY A C 1
ATOM 661 O O . GLY A 1 88 ? 14.372 -2.757 -22.091 1.00 47.12 88 GLY A O 1
ATOM 662 N N . ASP A 1 89 ? 13.583 -4.686 -22.946 1.00 51.00 89 ASP A N 1
ATOM 663 C CA . ASP A 1 89 ? 14.664 -5.622 -22.596 1.00 51.00 89 ASP A CA 1
ATOM 664 C C . ASP A 1 89 ? 15.508 -5.321 -21.340 1.00 51.00 89 ASP A C 1
ATOM 666 O O . ASP A 1 89 ? 16.696 -5.011 -21.428 1.00 51.00 89 ASP A O 1
ATOM 670 N N . ALA A 1 90 ? 14.941 -5.516 -20.145 1.00 45.66 90 ALA A N 1
ATOM 671 C CA . ALA A 1 90 ? 15.747 -5.650 -18.929 1.00 45.66 90 ALA A CA 1
ATOM 672 C C . ALA A 1 90 ? 15.432 -6.969 -18.194 1.00 45.66 90 ALA A C 1
ATOM 674 O O . ALA A 1 90 ? 14.272 -7.203 -17.830 1.00 45.66 90 ALA A O 1
ATOM 675 N N . PRO A 1 91 ? 16.434 -7.830 -17.919 1.00 39.69 91 PRO A N 1
ATOM 676 C CA . PRO A 1 91 ? 16.282 -8.980 -17.033 1.00 39.69 91 PRO A CA 1
ATOM 677 C C . PRO A 1 91 ? 16.056 -8.456 -15.608 1.00 39.69 91 PRO A C 1
ATOM 679 O O . PRO A 1 91 ? 16.995 -8.138 -14.888 1.00 39.69 91 PRO A O 1
ATOM 682 N N . GLY A 1 92 ? 14.794 -8.248 -15.228 1.00 51.09 92 GLY A N 1
ATOM 683 C CA . GLY A 1 92 ? 14.500 -7.452 -14.033 1.00 51.09 92 GLY A CA 1
ATOM 684 C C . GLY A 1 92 ? 13.050 -7.020 -13.859 1.00 51.09 92 GLY A C 1
ATOM 685 O O . GLY A 1 92 ? 12.789 -6.104 -13.082 1.00 51.09 92 GLY A O 1
ATOM 686 N N . SER A 1 93 ? 12.102 -7.615 -14.591 1.00 56.41 93 SER A N 1
ATOM 687 C CA . SER A 1 93 ? 10.704 -7.204 -14.480 1.00 56.41 93 SER A CA 1
ATOM 688 C C . SER A 1 93 ? 10.235 -7.322 -13.024 1.00 56.41 93 SER A C 1
ATOM 690 O O . SER A 1 93 ? 10.506 -8.306 -12.334 1.00 56.41 93 SER A O 1
ATOM 692 N N . ILE A 1 94 ? 9.501 -6.318 -12.551 1.00 55.84 94 ILE A N 1
ATOM 693 C CA . ILE A 1 94 ? 8.913 -6.276 -11.199 1.00 55.84 94 ILE A CA 1
ATOM 694 C C . ILE A 1 94 ? 7.985 -7.483 -10.967 1.00 55.84 94 ILE A C 1
ATOM 696 O O . ILE A 1 94 ? 7.660 -7.828 -9.845 1.00 55.84 94 ILE A O 1
ATOM 700 N N . PHE A 1 95 ? 7.581 -8.184 -12.023 1.00 57.09 95 PHE A N 1
ATOM 701 C CA . PHE A 1 95 ? 6.807 -9.416 -11.922 1.00 57.09 95 PHE A CA 1
ATOM 702 C C . PHE A 1 95 ? 7.681 -10.671 -11.798 1.00 57.09 95 PHE A C 1
ATOM 704 O O . PHE A 1 95 ? 7.295 -11.606 -11.104 1.00 57.09 95 PHE A O 1
ATOM 711 N N . SER A 1 96 ? 8.877 -10.687 -12.396 1.00 54.88 96 SER A N 1
ATOM 712 C CA . SER A 1 96 ? 9.822 -11.808 -12.290 1.00 54.88 96 SER A CA 1
ATOM 713 C C . SER A 1 96 ? 10.668 -11.769 -11.014 1.00 54.88 96 SER A C 1
ATOM 715 O O . SER A 1 96 ? 11.092 -12.816 -10.543 1.00 54.88 96 SER A O 1
ATOM 717 N N . PHE A 1 97 ? 10.922 -10.581 -10.451 1.00 51.50 97 PHE A N 1
ATOM 718 C CA . PHE A 1 97 ? 11.837 -10.405 -9.311 1.00 51.50 97 PHE A CA 1
ATOM 719 C C . PHE A 1 97 ? 11.167 -10.379 -7.932 1.00 51.50 97 PHE A C 1
ATOM 721 O O . PHE A 1 97 ? 11.825 -10.567 -6.915 1.00 51.50 97 PHE A O 1
ATOM 728 N N . LEU A 1 98 ? 9.872 -10.094 -7.886 1.00 55.34 98 LEU A N 1
ATOM 729 C CA . LEU A 1 98 ? 9.191 -9.618 -6.678 1.00 55.34 98 LEU A CA 1
ATOM 730 C C . LEU A 1 98 ? 8.036 -10.553 -6.242 1.00 55.34 98 LEU A C 1
ATOM 732 O O . LEU A 1 98 ? 7.347 -10.280 -5.258 1.00 55.34 98 LEU A O 1
ATOM 736 N N . GLY A 1 99 ? 7.884 -11.696 -6.927 1.00 61.56 99 GLY A N 1
ATOM 737 C CA . GLY A 1 99 ? 7.129 -12.874 -6.484 1.00 61.56 99 GLY A CA 1
ATOM 738 C C . GLY A 1 99 ? 5.683 -12.620 -6.035 1.00 61.56 99 GLY A C 1
ATOM 739 O O . GLY A 1 99 ? 5.039 -11.643 -6.415 1.00 61.56 99 GLY A O 1
ATOM 740 N N . LEU A 1 100 ? 5.164 -13.515 -5.184 1.00 64.75 100 LEU A N 1
ATOM 741 C CA . LEU A 1 100 ? 3.822 -13.425 -4.580 1.00 64.75 100 LEU A CA 1
ATOM 742 C C . LEU A 1 100 ? 3.547 -12.070 -3.892 1.00 64.75 100 LEU A C 1
ATOM 744 O O . LEU A 1 100 ? 2.397 -11.633 -3.840 1.00 64.75 100 LEU A O 1
ATOM 748 N N . GLY A 1 101 ? 4.584 -11.376 -3.407 1.00 66.62 101 GLY A N 1
ATOM 749 C CA . GLY A 1 101 ? 4.449 -10.101 -2.698 1.00 66.62 101 GLY A CA 1
ATOM 750 C C . GLY A 1 101 ? 3.881 -8.965 -3.553 1.00 66.62 101 GLY A C 1
ATOM 751 O O . GLY A 1 101 ? 3.108 -8.155 -3.040 1.00 66.62 101 GLY A O 1
ATOM 752 N N . VAL A 1 102 ? 4.151 -8.930 -4.864 1.00 70.12 102 VAL A N 1
ATOM 753 C CA . VAL A 1 102 ? 3.534 -7.930 -5.761 1.00 70.12 102 VAL A CA 1
ATOM 754 C C . VAL A 1 102 ? 2.039 -8.156 -5.918 1.00 70.12 102 VAL A C 1
ATOM 756 O O . VAL A 1 102 ? 1.277 -7.195 -5.863 1.00 70.12 102 VAL A O 1
ATOM 759 N N . TYR A 1 103 ? 1.593 -9.406 -6.037 1.00 74.25 103 TYR A N 1
ATOM 760 C CA . TYR A 1 103 ? 0.164 -9.711 -6.142 1.00 74.25 103 TYR A CA 1
ATOM 761 C C . TYR A 1 103 ? -0.590 -9.304 -4.874 1.00 74.25 103 TYR A C 1
ATOM 763 O O . TYR A 1 103 ? -1.640 -8.667 -4.957 1.00 74.25 103 TYR A O 1
ATOM 771 N N . ILE A 1 104 ? -0.018 -9.588 -3.700 1.00 79.19 104 ILE A N 1
ATOM 772 C CA . ILE A 1 104 ? -0.579 -9.157 -2.413 1.00 79.19 104 ILE A CA 1
ATOM 773 C C . ILE A 1 104 ? -0.596 -7.624 -2.324 1.00 79.19 104 ILE A C 1
ATOM 775 O O . ILE A 1 104 ? -1.604 -7.047 -1.920 1.00 79.19 104 ILE A O 1
ATOM 779 N N . THR A 1 105 ? 0.473 -6.956 -2.769 1.00 81.75 105 THR A N 1
ATOM 780 C CA . THR A 1 105 ? 0.557 -5.487 -2.806 1.00 81.75 105 THR A CA 1
ATOM 781 C C . THR A 1 105 ? -0.524 -4.880 -3.700 1.00 81.75 105 THR A C 1
ATOM 783 O O . THR A 1 105 ? -1.171 -3.921 -3.293 1.00 81.75 105 THR A O 1
ATOM 786 N N . ILE A 1 106 ? -0.781 -5.447 -4.885 1.00 82.06 106 ILE A N 1
ATOM 787 C CA . ILE A 1 106 ? -1.841 -4.985 -5.797 1.00 82.06 106 ILE A CA 1
ATOM 788 C C . ILE A 1 106 ? -3.214 -5.127 -5.141 1.00 82.06 106 ILE A C 1
ATOM 790 O O . ILE A 1 106 ? -3.996 -4.179 -5.143 1.00 82.06 106 ILE A O 1
ATOM 794 N N . ILE A 1 107 ? -3.509 -6.292 -4.559 1.00 85.62 107 ILE A N 1
ATOM 795 C CA . ILE A 1 107 ? -4.801 -6.546 -3.910 1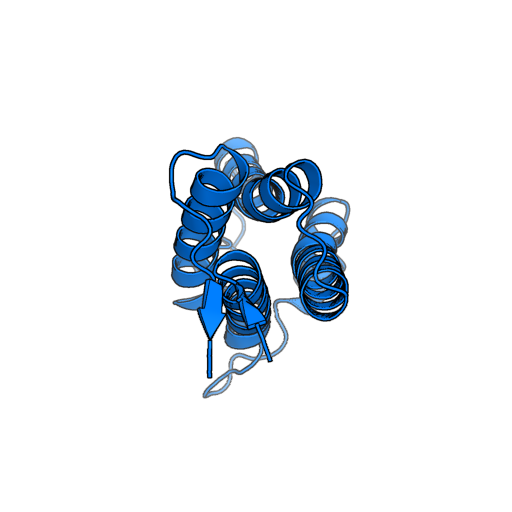.00 85.62 107 ILE A CA 1
ATOM 796 C C . ILE A 1 107 ? -5.009 -5.572 -2.745 1.00 85.62 107 ILE A C 1
ATOM 798 O O . ILE A 1 107 ? -6.066 -4.949 -2.642 1.00 85.62 107 ILE A O 1
ATOM 802 N N . ALA A 1 108 ? -3.989 -5.387 -1.905 1.00 85.31 108 ALA A N 1
ATOM 803 C CA . ALA A 1 108 ? -4.035 -4.463 -0.779 1.00 85.31 108 ALA A CA 1
ATOM 804 C C . ALA A 1 108 ? -4.191 -3.005 -1.234 1.00 85.31 108 ALA A C 1
ATOM 806 O O . ALA A 1 108 ? -4.986 -2.263 -0.662 1.00 85.31 108 ALA A O 1
ATOM 807 N N . ALA A 1 109 ? -3.494 -2.609 -2.300 1.00 86.00 109 ALA A N 1
ATOM 808 C CA . ALA A 1 109 ? -3.569 -1.280 -2.889 1.00 86.00 109 ALA A CA 1
ATOM 809 C C . ALA A 1 109 ? -4.962 -0.961 -3.447 1.00 86.00 109 ALA A C 1
ATOM 811 O O . ALA A 1 109 ? -5.520 0.101 -3.167 1.00 86.00 109 ALA A O 1
ATOM 812 N N . VAL A 1 110 ? -5.555 -1.900 -4.191 1.00 87.62 110 VAL A N 1
ATOM 813 C CA . VAL A 1 110 ? -6.919 -1.771 -4.719 1.00 87.62 110 VAL A CA 1
ATOM 814 C C . VAL A 1 110 ? -7.928 -1.702 -3.577 1.00 87.62 110 VAL A C 1
ATOM 816 O O . VAL A 1 110 ? -8.773 -0.808 -3.565 1.00 87.62 110 VAL A O 1
ATOM 819 N N . ALA A 1 111 ? -7.827 -2.592 -2.586 1.00 85.62 111 ALA A N 1
ATOM 820 C CA . ALA A 1 111 ? -8.701 -2.566 -1.417 1.00 85.62 111 ALA A CA 1
ATOM 821 C C . ALA A 1 111 ? -8.585 -1.236 -0.653 1.00 85.62 111 ALA A C 1
ATOM 823 O O . ALA A 1 111 ? -9.599 -0.646 -0.285 1.00 85.62 111 ALA A O 1
ATOM 824 N N . MET A 1 112 ? -7.368 -0.716 -0.483 1.00 86.38 112 MET A N 1
ATOM 825 C CA . MET A 1 112 ? -7.115 0.551 0.200 1.00 86.38 112 MET A CA 1
ATOM 826 C C . MET A 1 112 ? -7.679 1.751 -0.566 1.00 86.38 112 MET A C 1
ATOM 828 O O . MET A 1 112 ? -8.279 2.639 0.041 1.00 86.38 112 MET A O 1
ATOM 832 N N . LEU A 1 113 ? -7.586 1.747 -1.898 1.00 86.94 113 LEU A N 1
ATOM 833 C CA . LEU A 1 113 ? -8.241 2.742 -2.746 1.00 86.94 113 LEU A CA 1
ATOM 834 C C . LEU A 1 113 ? -9.760 2.691 -2.625 1.00 86.94 113 LEU A C 1
ATOM 836 O O . LEU A 1 113 ? -10.399 3.732 -2.511 1.00 86.94 113 LEU A O 1
ATOM 840 N N . LEU A 1 114 ? -10.350 1.499 -2.630 1.00 85.94 114 LEU A N 1
ATOM 841 C CA . LEU A 1 114 ? -11.797 1.341 -2.498 1.00 85.94 114 LEU A CA 1
ATOM 842 C C . LEU A 1 114 ? -12.306 1.826 -1.132 1.00 85.94 114 LEU A C 1
ATOM 844 O O . LEU A 1 114 ? -13.384 2.422 -1.071 1.00 85.94 114 LEU A O 1
ATOM 848 N N . VAL A 1 115 ? -11.524 1.635 -0.065 1.00 85.38 115 VAL A N 1
ATOM 849 C CA . VAL A 1 115 ? -11.799 2.205 1.265 1.00 85.38 115 VAL A CA 1
ATOM 850 C C . VAL A 1 115 ? -11.672 3.732 1.244 1.00 85.38 115 VAL A C 1
ATOM 852 O O . VAL A 1 115 ? -12.595 4.425 1.669 1.00 85.38 115 VAL A O 1
ATOM 855 N N . GLY A 1 116 ? -10.591 4.277 0.677 1.00 84.19 116 GLY A N 1
ATOM 856 C CA . GLY A 1 116 ? -10.372 5.726 0.590 1.00 84.19 116 GLY A CA 1
ATOM 857 C C . GLY A 1 116 ? -11.414 6.462 -0.262 1.00 84.19 116 GLY A C 1
ATOM 858 O O . GLY A 1 116 ? -11.833 7.570 0.079 1.00 84.19 116 GLY A O 1
ATOM 859 N N . LEU A 1 117 ? -11.896 5.820 -1.331 1.00 85.75 117 LEU A N 1
ATOM 860 C CA . LEU A 1 117 ? -12.988 6.301 -2.186 1.00 85.75 117 LEU A CA 1
ATOM 861 C C . LEU A 1 117 ? -14.378 6.134 -1.547 1.00 85.75 117 LEU A C 1
ATOM 863 O O . LEU A 1 117 ? -15.364 6.600 -2.112 1.00 85.75 117 LEU A O 1
ATOM 867 N N . GLY A 1 118 ? -14.480 5.470 -0.391 1.00 82.50 118 GLY A N 1
ATOM 868 C CA . GLY A 1 118 ? -15.744 5.223 0.303 1.00 82.50 118 GLY A CA 1
ATOM 869 C C . GLY A 1 118 ? -16.644 4.177 -0.361 1.00 82.50 118 GLY A C 1
ATOM 870 O O . GLY A 1 118 ? -17.810 4.075 0.003 1.00 82.50 118 GLY A O 1
ATOM 871 N N . LYS A 1 119 ? -16.127 3.396 -1.322 1.00 85.19 119 LYS A N 1
ATOM 872 C CA . LYS A 1 119 ? -16.855 2.262 -1.921 1.00 85.19 119 LYS A CA 1
ATOM 873 C C . LYS A 1 119 ? -16.917 1.058 -0.983 1.00 85.19 119 LYS A C 1
ATOM 875 O O . LYS A 1 119 ? -17.846 0.264 -1.079 1.00 85.19 119 LYS A O 1
ATOM 880 N N . ILE A 1 120 ? -15.929 0.920 -0.101 1.00 84.44 120 ILE A N 1
ATOM 881 C CA . ILE A 1 120 ? -15.911 -0.071 0.975 1.00 84.44 120 ILE A CA 1
ATOM 882 C C . ILE A 1 120 ? -16.023 0.670 2.302 1.00 84.44 120 ILE A C 1
ATOM 884 O O . ILE A 1 120 ? -15.292 1.628 2.555 1.00 84.44 120 ILE A O 1
ATOM 888 N N . GLU A 1 121 ? -16.934 0.212 3.157 1.00 76.88 121 GLU A N 1
ATOM 889 C CA . GLU A 1 121 ? -17.067 0.738 4.508 1.00 76.88 121 GLU A CA 1
ATOM 890 C C . GLU A 1 121 ? -15.792 0.441 5.309 1.00 76.88 121 GLU A C 1
ATOM 892 O O . GLU A 1 121 ? -15.364 -0.713 5.415 1.00 76.88 121 GLU A O 1
ATOM 897 N N . ASN A 1 122 ? -15.184 1.482 5.887 1.00 75.44 122 ASN A N 1
ATOM 898 C CA . ASN A 1 122 ? -14.028 1.317 6.761 1.00 75.44 122 ASN A CA 1
ATOM 899 C C . ASN A 1 122 ? -14.480 0.730 8.106 1.00 75.44 122 ASN A C 1
ATOM 901 O O . ASN A 1 122 ? -14.706 1.448 9.087 1.00 75.44 122 ASN A O 1
ATOM 905 N N . LYS A 1 123 ? -14.663 -0.593 8.128 1.00 77.12 123 LYS A N 1
ATOM 906 C CA . LYS A 1 123 ? -15.108 -1.312 9.317 1.00 77.12 123 LYS A CA 1
ATOM 907 C C . LYS A 1 123 ? -14.100 -1.133 10.439 1.00 77.12 123 LYS A C 1
ATOM 909 O O . LYS A 1 123 ? -12.891 -1.272 10.259 1.00 77.12 123 LYS A O 1
ATOM 914 N N . THR A 1 124 ? -14.633 -0.826 11.614 1.00 71.75 124 THR A N 1
ATOM 915 C CA . THR A 1 124 ? -13.856 -0.767 12.846 1.00 71.75 124 THR A CA 1
ATOM 916 C C . THR A 1 124 ? -14.055 -2.076 13.592 1.00 71.75 124 THR A C 1
ATOM 918 O O . THR A 1 124 ? -15.147 -2.356 14.082 1.00 71.75 124 THR A O 1
ATOM 921 N N . PHE A 1 125 ? -13.002 -2.872 13.675 1.00 69.38 125 PHE A N 1
ATOM 922 C CA . PHE A 1 125 ? -12.933 -4.052 14.515 1.00 69.38 125 PHE A CA 1
ATOM 923 C C . PHE A 1 125 ? -12.692 -3.587 15.956 1.00 69.38 125 PHE A C 1
ATOM 925 O O . PHE A 1 125 ? -11.710 -2.901 16.261 1.00 69.38 125 PHE A O 1
ATOM 932 N N . LYS A 1 126 ? -13.650 -3.887 16.833 1.00 54.62 126 LYS A N 1
ATOM 933 C CA . LYS A 1 126 ? -13.444 -3.825 18.278 1.00 54.62 126 LYS A CA 1
ATOM 934 C C . LYS A 1 126 ? -12.910 -5.191 18.701 1.00 54.62 126 LYS A C 1
ATOM 936 O O . LYS A 1 126 ? -13.564 -6.187 18.401 1.00 54.62 126 LYS A O 1
ATOM 941 N N . GLU A 1 127 ? -11.746 -5.211 19.342 1.00 52.06 127 GLU A N 1
ATOM 942 C CA . GLU A 1 127 ? -11.466 -6.243 20.351 1.00 52.06 127 GLU A CA 1
ATOM 943 C C . GLU A 1 127 ? -12.377 -6.026 21.558 1.00 52.06 127 GLU A C 1
ATOM 945 O O . GLU A 1 127 ? -12.548 -4.838 21.944 1.00 52.06 127 GLU A O 1
#

Radius of gyration: 15.18 Å; chains: 1; bounding box: 37×31×45 Å

Foldseek 3Di:
DWQWPLLVLLVLLLCLLCVLQPDPDDQHDDLVVQLPVPPLNVLSVVLNVLSVVSNVCSVVVHDDLVSLLVNLVSLVVSLVCCVVVVPDDDPRRCDVRRPPSSVSNNVSSVVSNCCSVVVDPGDIDDD

Sequence (127 aa):
MKVRLDTVLAGLLLLAFILPWFSFGPFSMSGLTLATSGLRGILLLLIPASAIFLLYKGYLGESDKKLQIATGAIPLVLIALNMLFGMGDAPGSIFSFLGLGVYITIIAAVAMLLVGLGKIENKTFKE